Protein AF-A0A8X7UMG8-F1 (afdb_monomer_lite)

Structure (mmCIF, N/CA/C/O backbone):
data_AF-A0A8X7UMG8-F1
#
_entry.id   AF-A0A8X7UMG8-F1
#
loop_
_atom_site.group_PDB
_atom_site.id
_atom_site.type_symbol
_atom_site.label_atom_id
_atom_site.label_alt_id
_atom_site.label_comp_id
_atom_site.label_asym_id
_atom_site.label_entity_id
_atom_site.label_seq_id
_atom_site.pdbx_PDB_ins_code
_atom_site.Cartn_x
_atom_site.Cartn_y
_atom_site.Cartn_z
_atom_site.occupancy
_atom_site.B_iso_or_equiv
_atom_site.auth_seq_id
_atom_site.auth_comp_id
_atom_site.auth_asym_id
_atom_site.auth_atom_id
_atom_site.pdbx_PDB_model_num
ATOM 1 N N . MET A 1 1 ? 20.413 -3.798 -32.659 1.00 48.22 1 MET A N 1
ATOM 2 C CA . MET A 1 1 ? 20.019 -4.751 -31.596 1.00 48.22 1 MET A CA 1
ATOM 3 C C . MET A 1 1 ? 20.304 -4.207 -30.193 1.00 48.22 1 MET A C 1
ATOM 5 O O . MET A 1 1 ? 19.394 -4.255 -29.387 1.00 48.22 1 MET A O 1
ATOM 9 N N . GLN A 1 2 ? 21.462 -3.586 -29.911 1.00 46.38 2 GLN A N 1
ATOM 10 C CA . GLN A 1 2 ? 21.784 -2.979 -28.595 1.00 46.38 2 GLN A CA 1
ATOM 11 C C . GLN A 1 2 ? 20.773 -1.945 -28.047 1.00 46.38 2 GLN A C 1
ATOM 13 O O . GLN A 1 2 ? 20.575 -1.858 -26.841 1.00 46.38 2 GLN A O 1
ATOM 18 N N . THR A 1 3 ? 20.130 -1.153 -28.907 1.00 46.84 3 THR A N 1
ATOM 19 C CA . THR 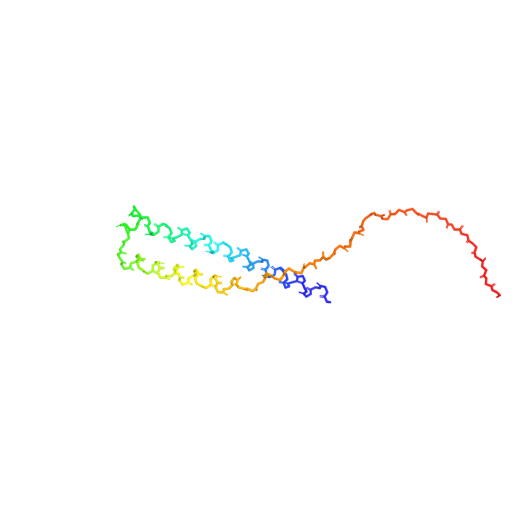A 1 3 ? 19.169 -0.114 -28.494 1.00 46.84 3 THR A CA 1
ATOM 20 C C . THR A 1 3 ? 17.839 -0.669 -27.995 1.00 46.84 3 THR A C 1
ATOM 22 O O . THR A 1 3 ? 17.201 -0.034 -27.162 1.00 46.84 3 THR A O 1
ATOM 25 N N . LYS A 1 4 ? 17.429 -1.848 -28.476 1.00 51.38 4 LYS A N 1
ATOM 26 C CA . LYS A 1 4 ? 16.160 -2.467 -28.080 1.00 51.38 4 LYS A CA 1
ATOM 27 C C . LYS A 1 4 ? 16.246 -2.996 -26.644 1.00 51.38 4 LYS A C 1
ATOM 29 O O . LYS A 1 4 ? 15.445 -2.593 -25.812 1.00 51.38 4 LYS A O 1
ATOM 34 N N . TYR A 1 5 ? 17.327 -3.720 -26.339 1.00 55.47 5 TYR A N 1
ATOM 35 C CA . TYR A 1 5 ? 17.604 -4.227 -24.994 1.00 55.47 5 TYR A CA 1
ATOM 36 C C . TYR A 1 5 ? 17.765 -3.112 -23.956 1.00 55.47 5 TYR A C 1
ATOM 38 O O . TYR A 1 5 ? 17.182 -3.208 -22.888 1.00 55.47 5 TYR A O 1
ATOM 46 N N . LYS A 1 6 ? 18.462 -2.007 -24.274 1.00 56.66 6 LYS A N 1
ATOM 47 C CA . LYS A 1 6 ? 18.578 -0.860 -23.349 1.00 56.66 6 LYS A CA 1
ATOM 48 C C . LYS A 1 6 ? 17.233 -0.209 -23.016 1.00 56.66 6 LYS A C 1
ATOM 50 O O . LYS A 1 6 ? 17.013 0.161 -21.870 1.00 56.66 6 LYS A O 1
ATOM 55 N N . SER A 1 7 ? 16.348 -0.059 -24.002 1.00 58.81 7 SER A N 1
ATOM 56 C CA . SER A 1 7 ? 15.028 0.538 -23.771 1.00 58.81 7 SER A CA 1
ATOM 57 C C . SER A 1 7 ? 14.124 -0.388 -22.955 1.00 58.81 7 SER A C 1
ATOM 59 O O . SER A 1 7 ? 13.396 0.088 -22.089 1.00 58.81 7 SER A O 1
ATOM 61 N N . GLU A 1 8 ? 14.182 -1.696 -23.215 1.00 57.59 8 GLU A N 1
ATOM 62 C CA . GLU A 1 8 ? 13.433 -2.704 -22.458 1.00 57.59 8 GLU A CA 1
ATOM 63 C C . GLU A 1 8 ? 13.926 -2.774 -20.998 1.00 57.59 8 GLU A C 1
ATOM 65 O O . GLU A 1 8 ? 13.105 -2.762 -20.081 1.00 57.59 8 GLU A O 1
ATOM 70 N N . ASP A 1 9 ? 15.242 -2.710 -20.761 1.00 63.34 9 ASP A N 1
ATOM 71 C CA . ASP A 1 9 ? 15.831 -2.653 -19.414 1.00 63.34 9 ASP A CA 1
ATOM 72 C C . ASP A 1 9 ? 15.443 -1.377 -18.649 1.00 63.34 9 ASP A C 1
ATOM 74 O O . ASP A 1 9 ? 15.080 -1.437 -17.474 1.00 63.34 9 ASP A O 1
ATOM 78 N N . GLU A 1 10 ? 15.460 -0.207 -19.301 1.00 68.12 10 GLU A N 1
ATOM 79 C CA . GLU A 1 10 ? 15.057 1.053 -18.661 1.00 68.12 10 GLU A CA 1
ATOM 80 C C . GLU A 1 10 ? 13.573 1.070 -18.279 1.00 68.12 10 GLU A C 1
ATOM 82 O O . GLU A 1 10 ? 13.209 1.574 -17.210 1.00 68.12 10 GLU A O 1
ATOM 87 N N . GLU A 1 11 ? 12.699 0.520 -19.125 1.00 68.69 11 GLU A N 1
ATOM 88 C CA . GLU A 1 11 ? 11.283 0.370 -18.791 1.00 68.69 11 GLU A CA 1
ATOM 89 C C . GLU A 1 11 ? 11.072 -0.640 -17.663 1.00 68.69 11 GLU A C 1
ATOM 91 O O . GLU A 1 11 ? 10.239 -0.413 -16.783 1.00 68.69 11 GLU A O 1
ATOM 96 N N . HIS A 1 12 ? 11.832 -1.735 -17.652 1.00 73.38 12 HIS A N 1
ATOM 97 C CA . HIS A 1 12 ? 11.770 -2.737 -16.592 1.00 73.38 12 HIS A CA 1
ATOM 98 C C . HIS A 1 12 ? 12.248 -2.163 -15.261 1.00 73.38 12 HIS A C 1
ATOM 100 O O . HIS A 1 12 ? 11.557 -2.314 -14.253 1.00 73.38 12 HIS A O 1
ATOM 106 N N . LYS A 1 13 ? 13.351 -1.413 -15.255 1.00 77.00 13 LYS A N 1
ATOM 107 C CA . LYS A 1 13 ? 13.868 -0.742 -14.059 1.00 77.00 13 LYS A CA 1
ATOM 108 C C . LYS A 1 13 ? 12.850 0.236 -13.474 1.00 77.00 13 LYS A C 1
ATOM 110 O O . LYS A 1 13 ? 12.552 0.162 -12.285 1.00 77.00 13 LYS A O 1
ATOM 115 N N . LYS A 1 14 ? 12.246 1.087 -14.312 1.00 79.69 14 LYS A N 1
ATOM 116 C CA . LYS A 1 14 ? 11.183 2.015 -13.882 1.00 79.69 14 LYS A CA 1
ATOM 117 C C . LYS A 1 14 ? 9.969 1.271 -13.323 1.00 79.69 14 LYS A C 1
ATOM 119 O O . LYS A 1 14 ? 9.401 1.694 -12.319 1.00 79.69 14 LYS A O 1
ATOM 124 N N . LYS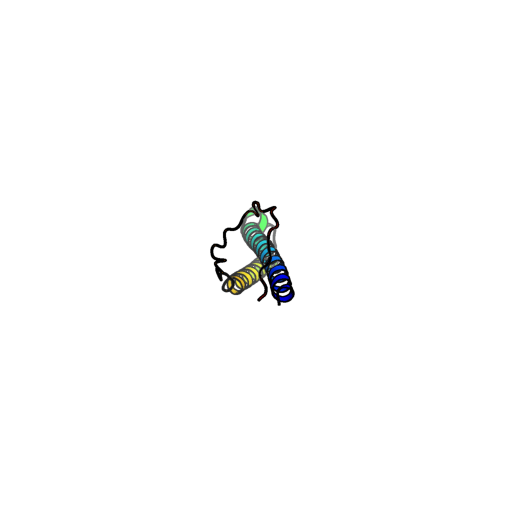 A 1 15 ? 9.575 0.151 -13.944 1.00 81.00 15 LYS A N 1
ATOM 125 C CA . LYS A 1 15 ? 8.482 -0.702 -13.447 1.00 81.00 15 LYS A CA 1
ATOM 126 C C . LYS A 1 15 ? 8.817 -1.311 -12.086 1.00 81.00 15 LYS A C 1
ATOM 128 O O . LYS A 1 15 ? 7.948 -1.320 -11.221 1.00 81.00 15 LYS A O 1
ATOM 133 N N . VAL A 1 16 ? 10.041 -1.796 -11.879 1.00 80.94 16 VAL A N 1
ATOM 134 C CA . VAL A 1 16 ? 10.486 -2.364 -10.594 1.00 80.94 16 VAL A CA 1
ATOM 135 C C . VAL A 1 16 ? 10.523 -1.294 -9.503 1.00 80.94 16 VAL A C 1
ATOM 137 O O . VAL A 1 16 ? 9.986 -1.515 -8.422 1.00 80.94 16 VAL A O 1
ATOM 140 N N . GLU A 1 17 ? 11.073 -0.111 -9.783 1.00 84.31 17 GLU A N 1
ATOM 141 C CA . GLU A 1 17 ? 11.084 1.009 -8.832 1.00 84.31 17 GLU A CA 1
ATOM 142 C C . GLU A 1 17 ? 9.659 1.443 -8.450 1.00 84.31 17 GLU A C 1
ATOM 144 O O . GLU A 1 17 ? 9.357 1.613 -7.267 1.00 84.31 17 GLU A O 1
ATOM 149 N N . ALA A 1 18 ? 8.757 1.550 -9.433 1.00 84.25 18 ALA A N 1
ATOM 150 C CA . ALA A 1 18 ? 7.353 1.872 -9.192 1.00 84.25 18 ALA A CA 1
ATOM 151 C C . ALA A 1 18 ? 6.629 0.783 -8.379 1.00 84.25 18 ALA A C 1
ATOM 153 O O . ALA A 1 18 ? 5.857 1.112 -7.477 1.00 84.25 18 ALA A O 1
ATOM 154 N N . LYS A 1 19 ? 6.900 -0.502 -8.655 1.00 85.56 19 LYS A N 1
ATOM 155 C CA . LYS A 1 19 ? 6.362 -1.633 -7.881 1.00 85.56 19 LYS A CA 1
ATOM 156 C C . LYS A 1 19 ? 6.841 -1.592 -6.431 1.00 85.56 19 LYS A C 1
ATOM 158 O O . LYS A 1 19 ? 6.003 -1.628 -5.541 1.00 85.56 19 LYS A O 1
ATOM 163 N N . ASN A 1 20 ? 8.140 -1.413 -6.191 1.00 85.88 20 ASN A N 1
ATOM 164 C CA . ASN A 1 20 ? 8.703 -1.321 -4.838 1.00 85.88 20 ASN A CA 1
ATOM 165 C C . ASN A 1 20 ? 8.137 -0.130 -4.048 1.00 85.88 20 ASN A C 1
ATOM 167 O O . ASN A 1 20 ? 7.917 -0.220 -2.838 1.00 85.88 20 ASN A O 1
ATOM 171 N N . ALA A 1 21 ? 7.901 1.007 -4.710 1.00 90.25 21 ALA A N 1
ATOM 172 C CA . ALA A 1 21 ? 7.275 2.162 -4.074 1.00 90.25 21 ALA A CA 1
ATOM 173 C C . ALA A 1 21 ? 5.816 1.872 -3.682 1.00 90.25 21 ALA A C 1
ATOM 175 O O . ALA A 1 21 ? 5.406 2.183 -2.561 1.00 90.25 21 ALA A O 1
ATOM 176 N N . LEU A 1 22 ? 5.049 1.247 -4.583 1.00 88.31 22 LEU A N 1
ATOM 177 C CA . LEU A 1 22 ? 3.661 0.865 -4.323 1.00 88.31 22 LEU A CA 1
ATOM 178 C C . LEU A 1 22 ? 3.564 -0.191 -3.219 1.00 88.31 22 LEU A C 1
ATOM 180 O O . LEU A 1 22 ? 2.713 -0.073 -2.343 1.00 88.31 22 LEU A O 1
ATOM 184 N N . GLU A 1 23 ? 4.454 -1.178 -3.233 1.00 88.31 23 GLU A N 1
ATOM 185 C CA . GLU A 1 23 ? 4.540 -2.235 -2.231 1.00 88.31 23 GLU A CA 1
ATOM 186 C C . GLU A 1 23 ? 4.779 -1.659 -0.838 1.00 88.3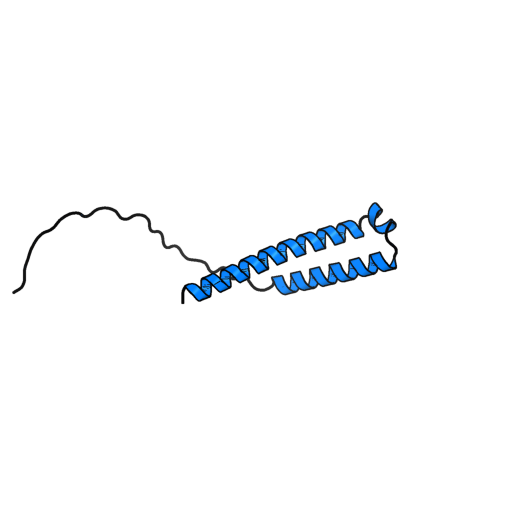1 23 GLU A C 1
ATOM 188 O O . GLU A 1 23 ? 3.979 -1.875 0.076 1.00 88.31 23 GLU A O 1
ATOM 193 N N . ASN A 1 24 ? 5.814 -0.830 -0.691 1.00 91.19 24 ASN A N 1
ATOM 194 C CA . ASN A 1 24 ? 6.092 -0.158 0.574 1.00 91.19 24 ASN A CA 1
ATOM 195 C C . ASN A 1 24 ? 4.908 0.694 1.041 1.00 91.19 24 ASN A C 1
ATOM 197 O O . ASN A 1 24 ? 4.589 0.709 2.231 1.00 91.19 24 ASN A O 1
ATOM 201 N N . TYR A 1 25 ? 4.240 1.406 0.131 1.00 91.56 25 TYR A N 1
ATOM 202 C CA . TYR A 1 25 ? 3.073 2.207 0.485 1.00 91.56 25 TYR A CA 1
ATOM 203 C C . TYR A 1 25 ? 1.894 1.341 0.945 1.00 91.56 25 TYR A C 1
ATOM 205 O O . TYR A 1 25 ? 1.296 1.630 1.982 1.00 91.56 25 TYR A O 1
ATOM 213 N N . ALA A 1 26 ? 1.584 0.264 0.221 1.00 91.25 26 ALA A N 1
ATOM 214 C CA . ALA A 1 26 ? 0.491 -0.647 0.542 1.00 91.25 26 ALA A CA 1
ATOM 215 C C . ALA A 1 26 ? 0.702 -1.316 1.908 1.00 91.25 26 ALA A C 1
ATOM 217 O O . ALA A 1 26 ? -0.198 -1.293 2.749 1.00 91.25 26 ALA A O 1
ATOM 218 N N . TYR A 1 27 ? 1.906 -1.823 2.190 1.00 90.44 27 TYR A N 1
ATOM 219 C CA . TYR A 1 27 ? 2.219 -2.413 3.495 1.00 90.44 27 TYR A CA 1
ATOM 220 C C . TYR A 1 27 ? 2.157 -1.394 4.638 1.00 90.44 27 TYR A C 1
ATOM 222 O O . TYR A 1 27 ? 1.569 -1.682 5.686 1.00 90.44 27 TYR A O 1
ATOM 230 N N . ASN A 1 28 ? 2.693 -0.185 4.439 1.00 91.69 28 ASN A N 1
ATOM 231 C CA . ASN A 1 28 ? 2.586 0.885 5.435 1.00 91.69 28 ASN A CA 1
ATOM 232 C C . ASN A 1 28 ? 1.125 1.280 5.693 1.00 91.69 28 ASN A C 1
ATOM 234 O O . ASN A 1 28 ? 0.725 1.448 6.849 1.00 91.69 28 ASN A O 1
ATOM 238 N N . MET A 1 29 ? 0.310 1.384 4.640 1.00 90.62 29 MET A N 1
ATOM 239 C CA . MET A 1 29 ? -1.115 1.692 4.756 1.00 90.62 29 MET A CA 1
ATOM 240 C C . MET A 1 29 ? -1.865 0.591 5.509 1.00 90.62 29 MET A C 1
ATOM 242 O O . MET A 1 29 ? -2.622 0.886 6.432 1.00 90.62 29 MET A O 1
ATOM 246 N N . ARG A 1 30 ? -1.606 -0.683 5.190 1.00 89.75 30 ARG A N 1
ATOM 247 C CA . ARG A 1 30 ? -2.192 -1.833 5.896 1.00 89.75 30 ARG A CA 1
ATOM 248 C C . ARG A 1 30 ? -1.913 -1.774 7.392 1.00 89.75 30 ARG A C 1
ATOM 250 O O . ARG A 1 30 ? -2.830 -1.945 8.191 1.00 89.75 30 ARG A O 1
ATOM 257 N N . ASN A 1 31 ? -0.661 -1.520 7.769 1.00 91.44 31 ASN A N 1
ATOM 258 C CA . ASN A 1 31 ? -0.272 -1.417 9.173 1.00 91.44 31 ASN A CA 1
ATOM 259 C C . ASN A 1 31 ? -0.940 -0.220 9.853 1.00 91.44 31 ASN A C 1
ATOM 261 O O . ASN A 1 31 ? -1.445 -0.358 10.960 1.00 91.44 31 ASN A O 1
ATOM 265 N N . THR A 1 32 ? -1.005 0.923 9.169 1.00 90.50 32 THR A N 1
ATOM 266 C CA . THR A 1 32 ? -1.643 2.141 9.685 1.00 90.50 32 THR A CA 1
ATOM 267 C C . THR A 1 32 ? -3.135 1.934 9.947 1.00 90.50 32 THR A C 1
ATOM 269 O O . THR A 1 32 ? -3.637 2.357 10.977 1.00 90.50 32 THR A O 1
ATOM 272 N N . ILE A 1 33 ? -3.854 1.253 9.054 1.00 89.25 33 ILE A N 1
ATOM 273 C CA . ILE A 1 33 ? -5.295 0.986 9.208 1.00 89.25 33 ILE A CA 1
ATOM 274 C C . ILE A 1 33 ? -5.579 -0.044 10.312 1.00 89.25 33 ILE A C 1
ATOM 276 O O . ILE A 1 33 ? -6.627 0.005 10.966 1.00 89.25 33 ILE A O 1
ATOM 280 N N . ARG A 1 34 ? -4.649 -0.981 10.516 1.00 88.44 34 ARG A N 1
ATOM 281 C CA . ARG A 1 34 ? -4.723 -2.002 11.567 1.00 88.44 34 ARG A CA 1
ATOM 282 C C . ARG A 1 34 ? -4.279 -1.499 12.936 1.00 88.44 34 ARG A C 1
ATOM 284 O O . ARG A 1 34 ? -4.590 -2.156 13.921 1.00 88.44 34 ARG A O 1
ATOM 291 N N . ASP A 1 35 ? -3.580 -0.370 13.005 1.00 91.69 35 ASP A N 1
ATOM 292 C CA . ASP A 1 35 ? -3.268 0.292 14.269 1.00 91.69 35 ASP A CA 1
ATOM 293 C C . ASP A 1 35 ? -4.561 0.819 14.897 1.00 91.69 35 ASP A C 1
ATOM 295 O O . ASP A 1 35 ? -5.253 1.646 14.301 1.00 91.69 35 ASP A O 1
ATOM 299 N N . ASP A 1 36 ? -4.889 0.357 16.103 1.00 87.75 36 ASP A N 1
ATOM 300 C CA . ASP A 1 36 ? -6.141 0.714 16.775 1.00 87.75 36 ASP A CA 1
ATOM 301 C C . ASP A 1 36 ? -6.300 2.237 16.951 1.00 87.75 36 ASP A C 1
ATOM 303 O O . ASP A 1 36 ? -7.395 2.767 16.774 1.00 87.75 36 ASP A O 1
ATOM 307 N N . LYS A 1 37 ? -5.213 2.999 17.162 1.00 89.88 37 LYS A N 1
ATOM 308 C CA . LYS A 1 37 ? -5.284 4.463 17.361 1.00 89.88 37 LYS A CA 1
ATOM 309 C C . LYS A 1 37 ? -5.708 5.222 16.106 1.00 89.88 37 LYS A C 1
ATOM 311 O O . LYS A 1 37 ? -6.136 6.381 16.206 1.00 89.88 37 LYS A O 1
ATOM 316 N N . ILE A 1 38 ? -5.505 4.630 14.933 1.00 87.44 38 ILE A N 1
ATOM 317 C CA . ILE A 1 38 ? -5.889 5.198 13.639 1.00 87.44 38 ILE A CA 1
ATOM 318 C C . ILE A 1 38 ? -7.178 4.539 13.148 1.00 87.44 38 ILE A C 1
ATOM 320 O O . ILE A 1 38 ? -8.108 5.241 12.755 1.00 87.44 38 ILE A O 1
ATOM 324 N N . GLY A 1 39 ? -7.260 3.212 13.219 1.00 85.94 39 GLY A N 1
ATOM 325 C CA . GLY A 1 39 ? -8.404 2.420 12.788 1.00 85.94 39 GLY A CA 1
ATOM 326 C C . GLY A 1 39 ? -9.696 2.769 13.526 1.00 85.94 39 GLY A C 1
ATOM 327 O O . GLY A 1 39 ? -10.746 2.799 12.892 1.00 85.94 39 GLY A O 1
ATOM 328 N N . GLU A 1 40 ? -9.639 3.102 14.821 1.00 89.19 40 GLU A N 1
ATOM 329 C CA . GLU A 1 40 ? -10.811 3.553 15.593 1.00 89.19 40 GLU A CA 1
ATOM 330 C C . GLU A 1 40 ? -11.324 4.938 15.169 1.00 89.19 40 GLU A C 1
ATOM 332 O O . GLU A 1 40 ? -12.489 5.264 15.390 1.00 89.19 40 GLU A O 1
ATOM 337 N N . LYS A 1 41 ? -10.476 5.766 14.542 1.00 91.44 41 LYS A N 1
ATOM 338 C CA . LYS A 1 41 ? -10.870 7.092 14.033 1.00 91.44 41 LYS A CA 1
ATOM 339 C C . LYS A 1 41 ? -11.559 7.019 12.674 1.00 91.44 41 LYS A C 1
ATOM 341 O O . LYS A 1 41 ? -12.087 8.029 12.210 1.00 91.44 41 LYS A O 1
ATOM 346 N N . LEU A 1 42 ? -11.525 5.858 12.024 1.00 87.81 42 LEU A N 1
ATOM 347 C CA . LEU A 1 42 ? -12.114 5.644 10.713 1.00 87.81 42 LEU A CA 1
ATOM 348 C C . LEU A 1 42 ? -13.497 4.999 10.851 1.00 87.81 42 LEU A C 1
ATOM 350 O O . LEU A 1 42 ? -13.673 4.064 11.634 1.00 87.81 42 LEU A O 1
ATOM 354 N N . PRO A 1 43 ? -14.488 5.435 10.058 1.00 92.69 43 PRO A N 1
ATOM 355 C CA . PRO A 1 43 ? -15.751 4.721 9.950 1.00 92.69 43 PRO A CA 1
ATOM 356 C C . PRO A 1 43 ? -15.516 3.269 9.522 1.00 92.69 43 PRO A C 1
ATOM 358 O O . PRO A 1 43 ? -14.703 2.999 8.638 1.00 92.69 43 PRO A O 1
ATOM 361 N N . ALA A 1 44 ? -16.265 2.323 10.092 1.00 89.00 44 ALA A N 1
ATOM 362 C CA . ALA A 1 44 ? -16.095 0.895 9.796 1.00 89.00 44 ALA A CA 1
ATOM 363 C C . ALA A 1 44 ? -16.222 0.567 8.293 1.00 89.00 44 ALA A C 1
ATOM 365 O O . ALA A 1 44 ? -15.533 -0.318 7.786 1.00 89.00 44 ALA A O 1
ATOM 366 N N . ALA A 1 45 ? -17.078 1.303 7.574 1.00 90.75 45 ALA A N 1
ATOM 367 C CA . ALA A 1 45 ? -17.229 1.176 6.126 1.00 90.75 45 ALA A CA 1
ATOM 368 C C . ALA A 1 45 ? -15.958 1.598 5.369 1.00 90.75 45 ALA A C 1
ATOM 370 O O . ALA A 1 45 ? -15.519 0.885 4.466 1.00 90.75 45 ALA A O 1
ATOM 371 N N . ASP A 1 46 ? -15.342 2.712 5.770 1.00 90.94 46 ASP A N 1
ATOM 372 C CA . ASP A 1 46 ? -14.120 3.224 5.150 1.00 90.94 46 ASP A CA 1
ATOM 373 C C . ASP A 1 46 ? -12.922 2.346 5.494 1.00 90.94 46 ASP A C 1
ATOM 375 O O . ASP A 1 46 ? -12.157 1.986 4.602 1.00 90.94 46 ASP A O 1
ATOM 379 N N . LYS A 1 47 ? -12.810 1.909 6.757 1.00 90.06 47 LYS A N 1
ATOM 380 C CA . LYS A 1 47 ? -11.778 0.963 7.202 1.00 90.06 47 LYS A CA 1
ATOM 381 C C . LYS A 1 47 ? -11.771 -0.287 6.323 1.00 90.06 47 LYS A C 1
ATOM 383 O O . LYS A 1 47 ? -10.747 -0.618 5.734 1.00 90.06 47 LYS A O 1
ATOM 388 N N . LYS A 1 48 ? -12.935 -0.924 6.161 1.00 91.31 48 LYS A N 1
ATOM 389 C CA . LYS A 1 48 ? -13.080 -2.134 5.342 1.00 91.31 48 LYS A CA 1
ATOM 390 C C . LYS A 1 48 ? -12.764 -1.884 3.866 1.00 91.31 48 LYS A C 1
ATOM 392 O O . LYS A 1 48 ? -12.154 -2.727 3.215 1.00 91.31 48 LYS A O 1
ATOM 397 N N . LYS A 1 49 ? -13.171 -0.732 3.323 1.00 93.31 49 LYS A N 1
ATOM 398 C CA . LYS A 1 49 ? -12.870 -0.364 1.934 1.00 93.31 49 LYS A CA 1
ATOM 399 C C . LYS A 1 49 ? -11.365 -0.214 1.712 1.00 93.31 49 LYS A C 1
ATOM 401 O O . LYS A 1 49 ? -10.855 -0.723 0.720 1.00 93.31 49 LYS A O 1
ATOM 406 N N . ILE A 1 50 ? -10.666 0.445 2.637 1.00 90.50 50 ILE A N 1
ATOM 407 C CA . ILE A 1 50 ? -9.216 0.639 2.549 1.00 90.50 50 ILE A CA 1
ATOM 408 C C . ILE A 1 50 ? -8.487 -0.699 2.709 1.00 90.50 50 ILE A C 1
ATOM 410 O O . ILE A 1 50 ? -7.598 -0.986 1.915 1.00 90.50 50 ILE A O 1
ATOM 414 N N . GLU A 1 51 ? -8.879 -1.534 3.677 1.00 91.00 51 GLU A N 1
ATOM 415 C CA . GLU A 1 51 ? -8.304 -2.876 3.856 1.00 91.00 51 GLU A CA 1
ATOM 416 C C . GLU A 1 51 ? -8.421 -3.716 2.581 1.00 91.00 51 GLU A C 1
ATOM 418 O O . GLU A 1 51 ? -7.411 -4.237 2.115 1.00 91.00 51 GLU A O 1
ATOM 423 N N . ASN A 1 52 ? -9.610 -3.765 1.970 1.00 93.44 52 ASN A N 1
ATOM 424 C CA . ASN A 1 52 ? -9.824 -4.491 0.718 1.00 93.44 52 ASN A CA 1
ATOM 425 C C . ASN A 1 52 ? -8.931 -3.963 -0.414 1.00 93.44 52 ASN A C 1
ATOM 427 O O . ASN A 1 52 ? -8.244 -4.745 -1.059 1.00 93.44 52 ASN A O 1
ATOM 431 N N . SER A 1 53 ? -8.903 -2.644 -0.643 1.00 92.75 53 SER A N 1
ATOM 432 C CA . SER A 1 53 ? -8.091 -2.064 -1.723 1.00 92.75 53 SER A CA 1
ATOM 433 C C . SER A 1 53 ? -6.590 -2.282 -1.519 1.00 92.75 53 SER A C 1
ATOM 435 O O . SER A 1 53 ? -5.855 -2.481 -2.483 1.00 92.75 53 SER A O 1
ATOM 437 N N . VAL A 1 54 ? -6.118 -2.250 -0.271 1.00 92.12 54 VAL A N 1
ATOM 438 C CA . VAL A 1 54 ? -4.714 -2.521 0.056 1.00 92.12 54 VAL A CA 1
ATOM 439 C C . VAL A 1 54 ? -4.382 -4.003 -0.127 1.00 92.12 54 VAL A C 1
ATOM 441 O O . VAL A 1 54 ? -3.319 -4.319 -0.655 1.00 92.12 54 VAL A O 1
ATOM 444 N N . GLU A 1 55 ? -5.278 -4.916 0.256 1.00 91.38 55 GLU A N 1
ATOM 445 C CA . GLU A 1 55 ? -5.096 -6.353 0.017 1.00 91.38 55 GLU A CA 1
ATOM 446 C C . GLU A 1 55 ? -5.105 -6.699 -1.476 1.00 91.38 55 GLU A C 1
ATOM 448 O O . GLU A 1 55 ? -4.242 -7.455 -1.917 1.00 91.38 55 GLU A O 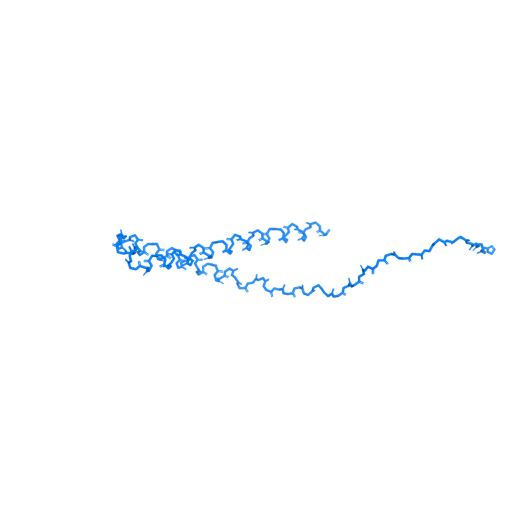1
ATOM 453 N N . GLU A 1 56 ? -5.998 -6.102 -2.270 1.00 91.75 56 GLU A N 1
ATOM 454 C CA . GLU A 1 56 ? -6.002 -6.246 -3.733 1.00 91.75 56 GLU A CA 1
ATOM 455 C C . GLU A 1 56 ? -4.690 -5.747 -4.357 1.00 91.75 56 GLU A C 1
ATOM 457 O O . GLU A 1 56 ? -4.124 -6.410 -5.228 1.00 91.75 56 GLU A O 1
ATOM 462 N N . ALA A 1 57 ? -4.167 -4.606 -3.893 1.00 89.88 57 ALA A N 1
ATOM 463 C CA . ALA A 1 57 ? -2.896 -4.070 -4.373 1.00 89.88 57 ALA A CA 1
ATOM 464 C C . ALA A 1 57 ? -1.713 -4.993 -4.041 1.00 89.88 57 ALA A C 1
ATOM 466 O O . ALA A 1 57 ? -0.869 -5.226 -4.904 1.00 89.88 57 ALA A O 1
ATOM 467 N N . ILE A 1 58 ? -1.663 -5.546 -2.823 1.00 88.06 58 ILE A N 1
ATOM 468 C CA . ILE A 1 58 ? -0.622 -6.502 -2.414 1.00 88.06 58 ILE A CA 1
ATOM 469 C C . ILE A 1 58 ? -0.722 -7.789 -3.240 1.00 88.06 58 ILE A C 1
ATOM 471 O O . ILE A 1 58 ? 0.285 -8.242 -3.767 1.00 88.06 58 ILE A O 1
ATOM 475 N N . GLN A 1 59 ? -1.924 -8.336 -3.444 1.00 89.19 59 GLN A N 1
ATOM 476 C CA . GLN A 1 59 ? -2.113 -9.523 -4.289 1.00 89.19 59 GLN A CA 1
ATOM 477 C C . GLN A 1 59 ? -1.669 -9.281 -5.735 1.00 89.19 59 GLN A C 1
ATOM 479 O O . GLN A 1 59 ? -1.048 -10.150 -6.349 1.00 89.19 59 GLN A O 1
ATOM 484 N N . TRP A 1 60 ? -1.968 -8.100 -6.284 1.00 87.94 60 TRP A N 1
ATOM 485 C CA . TRP A 1 60 ? -1.493 -7.718 -7.610 1.00 87.94 60 TRP A CA 1
ATOM 486 C C . TRP A 1 60 ? 0.035 -7.608 -7.654 1.00 87.94 60 TRP A C 1
ATOM 488 O O . TRP A 1 60 ? 0.641 -8.057 -8.623 1.00 87.94 60 TRP A O 1
ATOM 498 N N . LEU A 1 61 ? 0.663 -7.054 -6.613 1.00 84.69 61 LEU A N 1
ATOM 499 C CA . LEU A 1 61 ? 2.120 -6.953 -6.504 1.00 84.69 61 LEU A CA 1
ATOM 500 C C . LEU A 1 61 ? 2.794 -8.325 -6.383 1.00 84.69 61 LEU A C 1
ATOM 502 O O . LEU A 1 61 ? 3.741 -8.577 -7.124 1.00 84.69 61 LEU A O 1
ATOM 506 N N . ASP A 1 62 ? 2.274 -9.218 -5.538 1.00 82.56 62 ASP A N 1
ATOM 507 C CA . ASP A 1 62 ? 2.775 -10.588 -5.360 1.00 82.56 62 ASP A CA 1
ATOM 508 C C . ASP A 1 62 ? 2.643 -11.395 -6.661 1.00 82.56 62 ASP A C 1
ATOM 510 O O . ASP A 1 62 ? 3.587 -12.057 -7.098 1.00 82.56 62 ASP A O 1
ATOM 514 N N . GLY A 1 63 ? 1.493 -11.286 -7.337 1.00 77.31 63 GLY A N 1
ATOM 515 C CA . GLY A 1 63 ? 1.267 -11.908 -8.644 1.00 77.31 63 GLY A CA 1
ATOM 516 C C . GLY A 1 63 ? 2.136 -11.307 -9.751 1.00 77.31 63 GLY A C 1
ATOM 517 O O . GLY A 1 63 ? 2.582 -12.018 -10.647 1.00 77.31 63 GLY A O 1
ATOM 518 N N . ALA A 1 64 ? 2.436 -10.009 -9.676 1.00 66.19 64 ALA A N 1
ATOM 519 C CA . ALA A 1 64 ? 3.328 -9.326 -10.609 1.00 66.19 64 ALA A CA 1
ATOM 520 C C . ALA A 1 64 ? 4.824 -9.499 -10.266 1.00 66.19 64 ALA A C 1
ATOM 522 O O . ALA A 1 64 ? 5.667 -9.027 -11.037 1.00 66.19 64 ALA A O 1
ATOM 523 N N . GLY A 1 65 ? 5.158 -10.110 -9.124 1.00 56.22 65 GLY A N 1
ATOM 524 C CA . GLY A 1 65 ? 6.517 -10.338 -8.620 1.00 56.22 65 GLY A CA 1
ATOM 525 C C . GLY A 1 65 ? 7.116 -11.703 -8.985 1.00 56.22 65 GLY A C 1
ATOM 526 O O . GLY A 1 65 ? 8.302 -11.923 -8.755 1.00 56.22 65 GLY A O 1
ATOM 527 N N . GLY A 1 66 ? 6.333 -12.607 -9.587 1.00 50.03 66 GLY A N 1
ATOM 528 C CA . GLY A 1 66 ? 6.740 -13.990 -9.872 1.00 50.03 66 GLY A CA 1
ATOM 529 C C . GLY A 1 66 ? 7.678 -14.210 -11.067 1.00 50.03 66 GLY A C 1
ATOM 530 O O . GLY A 1 66 ? 8.142 -15.328 -11.269 1.00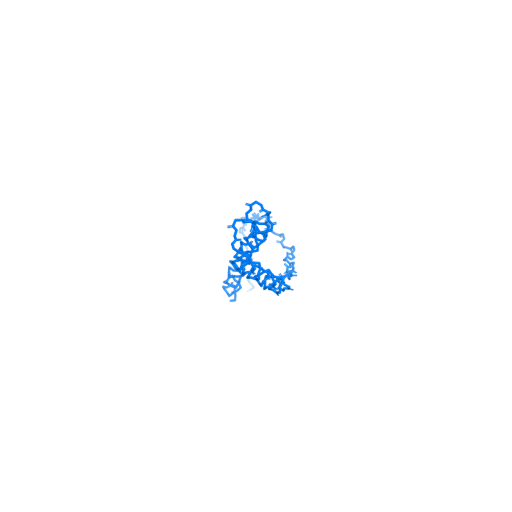 50.03 66 GLY A O 1
ATOM 531 N N . GLU A 1 67 ? 7.992 -13.190 -11.865 1.00 46.88 67 GLU A N 1
ATOM 532 C CA . GLU A 1 67 ? 8.666 -13.401 -13.153 1.00 46.88 67 GLU A CA 1
ATOM 533 C C . GLU A 1 67 ? 9.524 -12.206 -13.589 1.00 46.88 67 GLU A C 1
ATOM 535 O O . GLU A 1 67 ? 9.176 -11.450 -14.486 1.00 46.88 67 GLU A O 1
ATOM 540 N N . ALA A 1 68 ? 10.677 -12.034 -12.938 1.00 49.00 68 ALA A N 1
ATOM 541 C CA . ALA A 1 68 ? 11.886 -11.460 -13.557 1.00 49.00 68 ALA A CA 1
ATOM 542 C C . ALA A 1 68 ? 13.163 -11.732 -12.735 1.00 49.00 68 ALA A C 1
ATOM 544 O O . ALA A 1 68 ? 14.171 -11.054 -12.907 1.00 49.00 68 ALA A O 1
ATOM 545 N N . GLY A 1 69 ? 13.163 -12.755 -11.873 1.00 45.06 69 GLY A N 1
ATOM 546 C CA . GLY A 1 69 ? 14.384 -13.334 -11.303 1.00 45.06 69 GLY A CA 1
ATOM 547 C C . GLY A 1 69 ? 15.133 -14.187 -12.329 1.00 45.06 69 GLY A C 1
ATOM 548 O O . GLY A 1 69 ? 15.538 -15.305 -12.035 1.00 45.06 69 GLY A O 1
ATOM 549 N N . GLY A 1 70 ? 15.263 -13.696 -13.561 1.00 42.66 70 GLY A N 1
ATOM 550 C CA . GLY A 1 70 ? 16.201 -14.231 -14.528 1.00 42.66 70 GLY A CA 1
ATOM 551 C C . GLY A 1 70 ? 17.548 -13.611 -14.221 1.00 42.66 70 GLY A C 1
ATOM 552 O O . GLY A 1 70 ? 17.863 -12.547 -14.739 1.00 42.66 70 GLY A O 1
ATOM 553 N N . SER A 1 71 ? 18.314 -14.270 -13.353 1.00 46.06 71 SER A N 1
ATOM 554 C CA . SER A 1 71 ? 19.765 -14.138 -13.306 1.00 46.06 71 SER A CA 1
ATOM 555 C C . SER A 1 71 ? 20.309 -14.405 -14.711 1.00 46.06 71 SER A C 1
ATOM 557 O O . SER A 1 71 ? 20.690 -15.527 -15.033 1.00 46.06 71 SER A O 1
ATOM 559 N N . ALA A 1 72 ? 20.327 -13.390 -15.571 1.00 46.78 72 ALA A N 1
ATOM 560 C CA . ALA A 1 72 ? 21.305 -13.335 -16.634 1.00 46.78 72 ALA A CA 1
ATOM 561 C C . ALA A 1 72 ? 22.625 -13.070 -15.916 1.00 46.78 72 ALA A C 1
ATOM 563 O O . ALA A 1 72 ? 22.980 -11.925 -15.635 1.00 46.78 72 ALA A O 1
ATOM 564 N N . GLY A 1 73 ? 23.285 -14.164 -15.525 1.00 47.94 73 GLY A N 1
ATOM 565 C CA . GLY A 1 73 ? 24.721 -14.138 -15.338 1.00 47.94 73 GLY A CA 1
ATOM 566 C C . GLY A 1 73 ? 25.283 -13.474 -16.583 1.00 47.94 73 GLY A C 1
ATOM 567 O O . GLY A 1 73 ? 25.114 -13.981 -17.686 1.00 47.94 73 GLY A O 1
ATOM 568 N N . MET A 1 74 ? 25.811 -12.267 -16.416 1.00 52.06 74 MET A N 1
ATOM 569 C CA . MET A 1 74 ? 26.764 -11.755 -17.373 1.00 52.06 74 MET A CA 1
ATOM 570 C C . MET A 1 74 ? 28.086 -12.287 -16.851 1.00 52.06 74 MET A C 1
ATOM 572 O O . MET A 1 74 ? 28.669 -11.728 -15.921 1.00 52.06 74 MET A O 1
ATOM 576 N N . ASP A 1 75 ? 28.405 -13.474 -17.357 1.00 51.59 75 ASP A N 1
ATOM 577 C CA . ASP A 1 75 ? 29.673 -14.158 -17.213 1.00 51.59 75 ASP A CA 1
ATOM 578 C C . ASP A 1 75 ? 30.844 -13.177 -17.339 1.00 51.59 75 ASP A C 1
ATOM 580 O O . ASP A 1 75 ? 30.816 -12.235 -18.138 1.00 51.59 75 ASP A O 1
ATOM 584 N N . ASP A 1 76 ? 31.853 -13.427 -16.512 1.00 54.91 76 ASP A N 1
ATOM 585 C CA . ASP A 1 76 ? 33.223 -12.951 -16.607 1.00 54.91 76 ASP A CA 1
ATOM 586 C C . ASP A 1 76 ? 33.665 -12.605 -18.044 1.00 54.91 76 ASP A C 1
ATOM 588 O O . ASP A 1 76 ? 33.941 -13.490 -18.850 1.00 54.91 76 ASP A O 1
ATOM 592 N N . ASP A 1 77 ? 33.830 -11.316 -18.346 1.00 48.53 77 ASP A N 1
ATOM 593 C CA . ASP A 1 77 ? 34.829 -10.880 -19.327 1.00 48.53 77 ASP A CA 1
ATOM 594 C C . ASP A 1 77 ? 35.589 -9.687 -18.741 1.00 48.53 77 ASP A C 1
ATOM 596 O O . ASP A 1 77 ? 35.265 -8.506 -18.894 1.00 48.53 77 ASP A O 1
ATOM 600 N N . GLU A 1 78 ? 36.578 -10.061 -17.938 1.00 47.16 78 GLU A N 1
ATOM 601 C CA . GLU A 1 78 ? 37.714 -9.244 -17.557 1.00 47.16 78 GLU A CA 1
ATOM 602 C C . GLU A 1 78 ? 38.377 -8.651 -18.807 1.00 47.16 78 GLU A C 1
ATOM 604 O O . GLU A 1 78 ? 39.004 -9.360 -19.587 1.00 47.16 78 GLU A O 1
ATOM 609 N N . ALA A 1 79 ? 38.340 -7.327 -18.947 1.00 48.62 79 ALA A N 1
ATOM 610 C CA . ALA A 1 79 ? 39.440 -6.614 -19.585 1.00 48.62 79 ALA A CA 1
ATOM 611 C C . ALA A 1 79 ? 39.540 -5.176 -19.060 1.00 48.62 79 ALA A C 1
ATOM 613 O O . ALA A 1 79 ? 38.726 -4.310 -19.397 1.00 48.62 79 ALA A O 1
ATOM 614 N N . PRO A 1 80 ? 40.593 -4.878 -18.284 1.00 51.56 80 PRO A N 1
ATOM 615 C CA . PRO A 1 80 ? 41.374 -3.688 -18.613 1.00 51.56 80 PRO A CA 1
ATOM 616 C C . PRO A 1 80 ? 42.891 -3.937 -18.469 1.00 51.56 80 PRO A C 1
ATOM 618 O O . PRO A 1 80 ? 43.297 -4.854 -17.762 1.00 51.56 80 PRO A O 1
ATOM 621 N N . PRO A 1 81 ? 43.779 -3.062 -18.978 1.00 49.44 81 PRO A N 1
ATOM 622 C CA . PRO A 1 81 ? 43.635 -2.064 -20.029 1.00 49.44 81 PRO A CA 1
ATOM 623 C C . PRO A 1 81 ? 44.630 -2.294 -21.190 1.00 49.44 81 PRO A C 1
ATOM 625 O O . PRO A 1 81 ? 45.620 -3.012 -21.087 1.00 49.44 81 PRO A O 1
ATOM 628 N N . SER A 1 82 ? 44.385 -1.594 -22.298 1.00 59.88 82 SER A N 1
ATOM 629 C CA . SER A 1 82 ? 45.338 -1.361 -23.389 1.00 59.88 82 SER A CA 1
ATOM 630 C C . SER A 1 82 ? 46.741 -1.018 -22.861 1.00 59.88 82 SER A C 1
ATOM 632 O O . SER A 1 8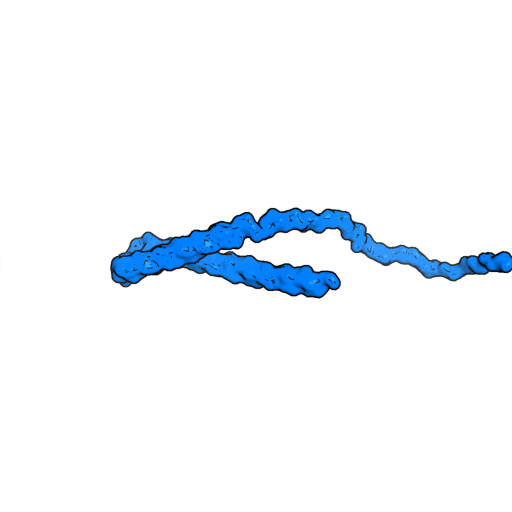2 ? 46.936 0.054 -22.284 1.00 59.88 82 SER A O 1
ATOM 634 N N . THR A 1 83 ? 47.732 -1.877 -23.123 1.00 49.41 83 THR A N 1
ATOM 635 C CA . THR A 1 83 ? 49.152 -1.557 -22.922 1.00 49.41 83 THR A CA 1
ATOM 636 C C . THR A 1 83 ? 49.963 -1.815 -24.195 1.00 49.41 83 THR A C 1
ATOM 638 O O . THR A 1 83 ? 49.981 -2.916 -24.726 1.00 49.41 83 THR A O 1
ATOM 641 N N . GLY A 1 84 ? 50.628 -0.754 -24.663 1.00 48.22 84 GLY A N 1
ATOM 642 C CA . GLY A 1 84 ? 51.983 -0.788 -25.221 1.00 48.22 84 GLY A CA 1
ATOM 643 C C . GLY A 1 84 ? 52.219 -1.444 -26.585 1.00 48.22 84 GLY A C 1
ATOM 644 O O . GLY A 1 84 ? 52.298 -2.659 -26.696 1.00 48.22 84 GLY A O 1
ATOM 645 N N . GLY A 1 85 ? 52.539 -0.623 -27.591 1.00 40.62 85 GLY A N 1
ATOM 646 C CA . GLY A 1 85 ? 53.214 -1.117 -28.793 1.00 40.62 85 GLY A CA 1
ATOM 647 C C . GLY A 1 85 ? 53.459 -0.070 -29.874 1.00 40.62 85 GLY A C 1
ATOM 648 O O . GLY A 1 85 ? 52.881 -0.154 -30.949 1.00 40.62 85 GLY A O 1
ATOM 649 N N . ALA A 1 86 ? 54.317 0.918 -29.610 1.00 50.09 86 ALA A N 1
ATOM 650 C CA . ALA A 1 86 ? 54.951 1.687 -30.679 1.00 50.09 86 ALA A CA 1
ATOM 651 C C . ALA A 1 86 ? 56.064 0.840 -31.324 1.00 50.09 86 ALA A C 1
ATOM 653 O O . ALA A 1 86 ? 56.940 0.352 -30.613 1.00 50.09 86 ALA A O 1
ATOM 654 N N . GLY A 1 87 ? 56.068 0.715 -32.654 1.00 49.69 87 GLY A N 1
ATOM 655 C CA . GLY A 1 87 ? 57.221 0.202 -33.403 1.00 49.69 87 GLY A CA 1
ATOM 656 C C . GLY A 1 87 ? 56.911 -0.185 -34.858 1.00 49.69 87 GLY A C 1
ATOM 657 O O . GLY A 1 87 ? 56.107 -1.088 -35.066 1.00 49.69 87 GLY A O 1
ATOM 658 N N . PRO A 1 88 ? 57.540 0.449 -35.870 1.00 60.00 88 PRO A N 1
ATOM 659 C CA . PRO A 1 88 ? 57.403 0.083 -37.282 1.00 60.00 88 PRO A CA 1
ATOM 660 C C . PRO A 1 88 ? 58.588 -0.775 -37.763 1.00 60.00 88 PRO A C 1
ATOM 662 O O . PRO A 1 88 ? 59.726 -0.411 -37.466 1.00 60.00 88 PRO A O 1
ATOM 665 N N . LYS A 1 89 ? 58.375 -1.832 -38.572 1.00 49.19 89 LYS A N 1
ATOM 666 C CA . LYS A 1 89 ? 59.404 -2.347 -39.510 1.00 49.19 89 LYS A CA 1
ATOM 667 C C . LYS A 1 89 ? 58.899 -3.440 -40.491 1.00 49.19 89 LYS A C 1
ATOM 669 O O . LYS A 1 89 ? 58.338 -4.425 -40.036 1.00 49.19 89 LYS A O 1
ATOM 674 N N . ILE A 1 90 ? 59.265 -3.242 -41.771 1.00 50.00 90 ILE A N 1
ATOM 675 C CA . ILE A 1 90 ? 59.570 -4.168 -42.905 1.00 50.00 90 ILE A CA 1
ATOM 676 C C . ILE A 1 90 ? 58.462 -5.095 -43.442 1.00 50.00 90 ILE A C 1
ATOM 678 O O . ILE A 1 90 ? 57.877 -5.866 -42.698 1.00 50.00 90 ILE A O 1
ATOM 682 N N . GLU A 1 91 ? 57.998 -4.926 -44.691 1.00 48.41 91 GLU A N 1
ATOM 683 C CA . GLU A 1 91 ? 58.607 -5.365 -45.977 1.00 48.41 91 GLU A CA 1
ATOM 684 C C . GLU A 1 91 ? 58.951 -6.855 -45.998 1.00 48.41 91 GLU A C 1
ATOM 686 O O . GLU A 1 91 ? 59.989 -7.208 -45.462 1.00 48.41 91 GLU A O 1
ATOM 691 N N . GLU A 1 92 ? 58.102 -7.663 -46.649 1.00 46.84 92 GLU A N 1
ATOM 692 C CA . GLU A 1 92 ? 58.458 -8.580 -47.749 1.00 46.84 92 GLU A CA 1
ATOM 693 C C . GLU A 1 92 ? 57.184 -8.811 -48.594 1.00 46.84 92 GLU A C 1
ATOM 695 O O . GLU A 1 92 ? 56.175 -9.308 -48.090 1.00 46.84 92 GLU A O 1
ATOM 700 N N . VAL A 1 93 ? 57.197 -8.390 -49.863 1.00 57.31 93 VAL A N 1
ATOM 701 C CA . VAL A 1 93 ? 56.274 -8.883 -50.898 1.00 57.31 93 VAL A CA 1
ATOM 702 C C . VAL A 1 93 ? 57.145 -9.416 -52.033 1.00 57.31 93 VAL A C 1
ATOM 704 O O . VAL A 1 93 ? 58.082 -8.731 -52.442 1.00 57.31 93 VAL A O 1
ATOM 707 N N . ASP A 1 94 ? 56.869 -10.658 -52.425 1.00 53.47 94 ASP A N 1
ATOM 708 C CA . ASP A 1 94 ? 57.576 -11.466 -53.434 1.00 53.47 94 ASP A CA 1
ATOM 709 C C . ASP A 1 94 ? 57.621 -10.793 -54.821 1.00 53.47 94 ASP A C 1
ATOM 711 O O . ASP A 1 94 ? 56.592 -10.188 -55.220 1.00 53.47 94 ASP A O 1
#

Secondary structure (DSSP, 8-state):
-HHHHHHHHHHHHHHHHHHHHHHHHHHHHHHHHHSHHHHTTS-HHHHHHHHHHHHHHHHHHHHHTSS---------------------------

pLDDT: mean 72.04, std 18.79, range [40.62, 93.44]

Radius of gyration: 27.57 Å; chains: 1; bounding box: 77×21×71 Å

Sequence (94 aa):
MQTKYKSEDEEHKKKVEAKNALENYAYNMRNTIRDDKIGEKLPAADKKKIENSVEEAIQWLDGAGGEAGGSAGMDDDEAPPSTGGAGPKIEEVD

Foldseek 3Di:
DVVVVVVVVVVVVVVVVVLVVLLVVLVVQLVQCVPCVNVVVDDPVVSVVSNVVSVVSNVVSVVVVPDDPPPPPPDDDDDDDDDDDDDDDDDDDD

InterPro domains:
  IPR013126 Heat shock protein 70 family [PF00012] (3-62)
  IPR029048 Heat shock protein 70kD, C-terminal domain superfamily [G3DSA:1.20.1270.10] (2-76)
  IPR029048 Heat shock protein 70kD, C-terminal domain superfamily [SSF100934] (17-63)

Organism: Brassica carinata (NCBI:txid52824)